Protein AF-A0A1S8WNE1-F1 (afdb_monomer_lite)

pLDDT: mean 89.17, std 11.35, range [44.47, 97.69]

InterPro domains:
  IPR003148 Regulator of K+ conductance, N-terminal lobe [PF22614] (3-43)
  IPR003929 Calcium-activated potassium channel BK, alpha subunit [PF03493] (69-101)
  IPR047871 Calcium-activated potassium channel slowpoke-like [PTHR10027] (4-100)

Sequence (110 aa):
ARFAEAVIVLSDGQSSDPAKDDWENIMRVVSVKNLHSKCRILCVLTMMDNKALMSNIPGWREGRTDEFDRAICTTQLKLGLMSLNCLARGASTLLTNLMVKVPIPTKLDE

Organism: Opisthorchis viverrini (NCBI:txid6198)

Secondary structure (DSSP, 8-state):
-TT-SEEEEPPPTT-S-HHHHHHHHHHHHHHHHHH-TT-EEEEEES-HHHHHGGGGSTT---SSSSS--EEEEHHHHHHHHHHHHHHSTTHHHHHHHHHS-PPP------

Foldseek 3Di:
DVPDQAEEADFDPPDPDLPVRLVVQLVVVLVVCVVPLQHAYEYEGADPVSLVCQVVRPSADDDDDDSHHHYHHPNVLVVVLVVVCVVPPCSSVVVVVVVDDDDDPPPDDD

Radius of gyration: 17.25 Å; chains: 1; bounding box: 35×54×34 Å

Structure (mmCIF, N/CA/C/O backbone):
data_AF-A0A1S8WNE1-F1
#
_entry.id   AF-A0A1S8WNE1-F1
#
loop_
_atom_site.group_PDB
_atom_site.id
_atom_site.type_symbol
_atom_site.label_atom_id
_atom_site.label_alt_id
_atom_site.label_comp_id
_atom_site.label_asym_id
_atom_site.label_entity_id
_atom_site.label_seq_id
_atom_site.pdbx_PDB_ins_code
_atom_site.Cartn_x
_atom_site.Cartn_y
_atom_site.Cartn_z
_atom_site.occupancy
_atom_site.B_iso_or_equiv
_atom_site.auth_seq_id
_atom_site.auth_comp_id
_atom_site.auth_asym_id
_atom_site.auth_atom_id
_atom_site.pdbx_PDB_model_num
ATOM 1 N N . ALA A 1 1 ? -10.089 -7.516 12.653 1.00 66.56 1 ALA A N 1
ATOM 2 C CA . 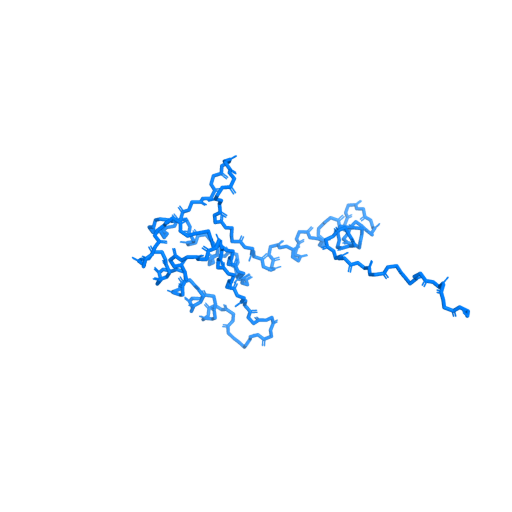ALA A 1 1 ? -9.225 -6.401 13.100 1.00 66.56 1 ALA A CA 1
ATOM 3 C C . ALA A 1 1 ? -8.857 -6.490 14.583 1.00 66.56 1 ALA A C 1
ATOM 5 O O . ALA A 1 1 ? -7.680 -6.602 14.862 1.00 66.56 1 ALA A O 1
ATOM 6 N N . ARG A 1 2 ? -9.807 -6.481 15.538 1.00 78.50 2 ARG A N 1
ATOM 7 C CA . ARG A 1 2 ? -9.491 -6.361 16.986 1.00 78.50 2 ARG A CA 1
ATOM 8 C C . ARG A 1 2 ? -8.534 -7.413 17.577 1.00 78.50 2 ARG A C 1
ATOM 10 O O . ARG A 1 2 ? -7.850 -7.098 18.536 1.00 78.50 2 ARG A O 1
ATOM 17 N N . PHE A 1 3 ? -8.490 -8.619 17.012 1.00 88.31 3 PHE A N 1
ATOM 18 C CA . PHE A 1 3 ? -7.582 -9.700 17.430 1.00 88.31 3 PHE A CA 1
ATOM 19 C C . PHE A 1 3 ? -6.603 -10.119 16.323 1.00 88.31 3 PHE A C 1
ATOM 21 O O . PHE A 1 3 ? -5.908 -11.116 16.463 1.00 88.31 3 PHE A O 1
ATOM 28 N N . ALA A 1 4 ? -6.602 -9.408 15.191 1.00 90.12 4 ALA A N 1
ATOM 29 C CA . ALA A 1 4 ? -5.726 -9.723 14.071 1.00 90.12 4 ALA A CA 1
ATOM 30 C C . ALA A 1 4 ? -4.415 -8.949 14.222 1.00 90.12 4 ALA A C 1
ATOM 32 O O . ALA A 1 4 ? -4.445 -7.762 14.541 1.00 90.12 4 ALA A O 1
ATOM 33 N N . GLU A 1 5 ? -3.292 -9.604 13.938 1.00 90.06 5 GLU A N 1
ATOM 34 C CA . GLU A 1 5 ? -1.970 -8.971 13.956 1.00 90.06 5 GLU A CA 1
ATOM 35 C C . GLU A 1 5 ? -1.851 -7.878 12.884 1.00 90.06 5 GLU A C 1
ATOM 37 O O . GLU A 1 5 ? -1.326 -6.796 13.142 1.00 90.06 5 GLU A O 1
ATOM 42 N N . ALA A 1 6 ? -2.398 -8.130 11.690 1.00 92.44 6 ALA A N 1
ATOM 43 C CA . ALA A 1 6 ? -2.399 -7.178 10.589 1.00 92.44 6 ALA A CA 1
ATOM 44 C C . ALA A 1 6 ? -3.633 -7.320 9.687 1.00 92.44 6 ALA A C 1
ATOM 46 O O . ALA A 1 6 ? -4.299 -8.357 9.652 1.00 92.44 6 ALA A O 1
ATOM 47 N N . VAL A 1 7 ? -3.917 -6.262 8.928 1.00 95.12 7 VAL A N 1
ATOM 48 C CA . VAL A 1 7 ? -4.913 -6.233 7.853 1.00 95.12 7 VAL A CA 1
ATOM 49 C C . VAL A 1 7 ? -4.215 -5.873 6.547 1.00 95.12 7 VAL A C 1
ATOM 51 O O . VAL A 1 7 ? -3.478 -4.891 6.484 1.00 95.12 7 VAL A O 1
ATOM 54 N N . ILE A 1 8 ? -4.458 -6.661 5.502 1.00 96.38 8 ILE A N 1
ATOM 55 C CA . ILE A 1 8 ? -3.914 -6.423 4.163 1.00 96.38 8 ILE A CA 1
ATOM 56 C C . ILE A 1 8 ? -5.069 -6.020 3.247 1.00 96.38 8 ILE A C 1
ATOM 58 O O . ILE A 1 8 ? -6.025 -6.776 3.085 1.00 96.38 8 ILE A O 1
ATOM 62 N N . VAL A 1 9 ? -4.982 -4.826 2.665 1.00 96.56 9 VAL A N 1
ATOM 63 C CA . VAL A 1 9 ? -5.934 -4.300 1.682 1.00 96.56 9 VAL A CA 1
ATOM 64 C C . VAL A 1 9 ? -5.291 -4.409 0.305 1.00 96.56 9 VAL A C 1
ATOM 66 O O . VAL A 1 9 ? -4.276 -3.765 0.035 1.00 96.56 9 VAL A O 1
ATOM 69 N N . LEU A 1 10 ? -5.860 -5.262 -0.541 1.00 95.56 10 LEU A N 1
ATOM 70 C CA . LEU A 1 10 ? -5.380 -5.514 -1.897 1.00 95.56 10 LEU A CA 1
ATOM 71 C C . LEU A 1 10 ? -6.079 -4.574 -2.887 1.00 95.56 10 LEU A C 1
ATOM 73 O O . LEU A 1 10 ? -7.262 -4.277 -2.733 1.00 95.56 10 LEU A O 1
ATOM 77 N N . SER A 1 11 ? -5.351 -4.128 -3.909 1.00 93.12 11 SER A N 1
ATOM 78 C CA . SER A 1 11 ? -5.913 -3.396 -5.045 1.00 93.12 11 SER A CA 1
ATOM 79 C C . SER A 1 11 ? -6.158 -4.332 -6.224 1.00 93.12 11 SER A C 1
ATOM 81 O O . SER A 1 11 ? -5.463 -5.340 -6.377 1.00 93.12 11 SER A O 1
ATOM 83 N N . ASP A 1 12 ? -7.102 -3.967 -7.087 1.00 92.25 12 ASP A N 1
ATOM 84 C CA . ASP A 1 12 ? -7.244 -4.610 -8.388 1.00 92.25 12 ASP A CA 1
ATOM 85 C C . ASP A 1 12 ? -6.154 -4.097 -9.343 1.00 92.25 12 ASP A C 1
ATOM 87 O O . ASP A 1 12 ? -6.016 -2.897 -9.580 1.00 92.25 12 ASP A O 1
ATOM 91 N N . GLY A 1 13 ? -5.347 -5.014 -9.879 1.00 83.50 13 GLY A N 1
ATOM 92 C CA . GLY A 1 13 ? -4.290 -4.693 -10.837 1.00 83.50 13 GLY A CA 1
ATOM 93 C C . GLY A 1 13 ? -4.789 -4.434 -12.262 1.00 83.50 13 GLY A C 1
ATOM 94 O O . GLY A 1 13 ? -3.988 -4.011 -13.093 1.00 83.50 13 GLY A O 1
ATOM 95 N N . GLN A 1 14 ? -6.063 -4.713 -12.557 1.00 89.50 14 GLN A N 1
ATOM 96 C CA . GLN A 1 14 ? -6.692 -4.547 -13.876 1.00 89.50 14 GLN A CA 1
ATOM 97 C C . GLN A 1 14 ? -7.896 -3.593 -13.839 1.00 89.50 14 GLN A C 1
ATOM 99 O O . GLN A 1 14 ? -8.749 -3.633 -14.725 1.00 89.50 14 GLN A O 1
ATOM 104 N N . SER A 1 15 ? -7.957 -2.729 -12.824 1.00 92.12 15 SER A N 1
ATOM 105 C CA . SER A 1 15 ? -9.044 -1.770 -12.649 1.00 92.12 15 SER A CA 1
ATOM 106 C C . SER A 1 15 ? -9.249 -0.872 -13.871 1.00 92.12 15 SER A C 1
ATOM 108 O O . SER A 1 15 ? -8.293 -0.326 -14.429 1.00 92.12 15 SER A O 1
ATOM 110 N N . SER A 1 16 ? -10.513 -0.655 -14.242 1.00 93.88 16 SER A N 1
ATOM 111 C CA . SER A 1 16 ? -10.898 0.335 -15.252 1.00 93.88 16 SER A CA 1
ATOM 112 C C . SER A 1 16 ? -10.791 1.778 -14.747 1.00 93.88 16 SER A C 1
ATOM 114 O O . SER A 1 16 ? -10.642 2.690 -15.555 1.00 93.88 16 SER A O 1
ATOM 116 N N . ASP A 1 17 ? -10.888 1.985 -13.429 1.00 95.75 17 ASP A N 1
ATOM 117 C CA . ASP A 1 17 ? -10.763 3.291 -12.773 1.00 95.75 17 ASP A CA 1
ATOM 118 C C . ASP A 1 17 ? -9.917 3.158 -11.491 1.00 95.75 17 ASP A C 1
ATOM 120 O O . ASP A 1 17 ? -10.447 3.045 -10.378 1.00 95.75 17 ASP A O 1
ATOM 124 N N . PRO A 1 18 ? -8.579 3.185 -11.629 1.00 94.25 18 PRO A N 1
ATOM 125 C CA . PRO A 1 18 ? -7.671 3.020 -10.499 1.00 94.25 18 PRO A CA 1
ATOM 126 C C . PRO A 1 18 ? -7.822 4.097 -9.420 1.00 94.25 18 PRO A C 1
ATOM 128 O O . PRO A 1 18 ? -7.489 3.856 -8.261 1.00 94.25 18 PRO A O 1
ATOM 131 N N . ALA A 1 19 ? -8.304 5.290 -9.783 1.00 93.75 19 ALA A N 1
ATOM 132 C CA . ALA A 1 19 ? -8.491 6.381 -8.837 1.00 93.75 19 ALA A CA 1
ATOM 133 C C . ALA A 1 19 ? -9.648 6.087 -7.881 1.00 93.75 19 ALA A C 1
ATOM 135 O O . ALA A 1 19 ? -9.516 6.273 -6.668 1.00 93.75 19 ALA A O 1
ATOM 136 N N . LYS A 1 20 ? -10.762 5.593 -8.429 1.00 95.69 20 LYS A N 1
ATOM 137 C CA . LYS A 1 20 ? -11.917 5.163 -7.647 1.00 95.69 20 LYS A CA 1
ATOM 138 C C . LYS A 1 20 ? -11.575 3.978 -6.743 1.00 95.69 20 LYS A C 1
ATOM 140 O O . LYS A 1 20 ? -11.906 4.014 -5.560 1.00 95.69 20 LYS A O 1
ATOM 145 N N . ASP A 1 21 ? -10.887 2.965 -7.261 1.00 95.69 21 ASP A N 1
ATOM 146 C CA . ASP A 1 21 ? -10.550 1.769 -6.477 1.00 95.69 21 ASP A CA 1
ATOM 147 C C . ASP A 1 21 ? -9.599 2.078 -5.317 1.00 95.69 21 ASP A C 1
ATOM 149 O O . ASP A 1 21 ? -9.771 1.578 -4.201 1.00 95.69 21 ASP A O 1
ATOM 153 N N . ASP A 1 22 ? -8.624 2.958 -5.550 1.00 96.12 22 ASP A N 1
ATOM 154 C CA . ASP A 1 22 ? -7.762 3.477 -4.493 1.00 96.12 22 ASP A CA 1
ATOM 155 C C . ASP A 1 22 ? -8.567 4.218 -3.424 1.00 96.12 22 ASP A C 1
ATOM 157 O O . ASP A 1 22 ? -8.313 4.035 -2.233 1.00 96.12 22 ASP A O 1
ATOM 161 N N . TRP A 1 23 ? -9.557 5.023 -3.821 1.00 95.94 23 TRP A N 1
ATOM 162 C CA . TRP A 1 23 ? -10.432 5.709 -2.873 1.00 95.94 23 TRP A CA 1
ATOM 163 C C . TRP A 1 23 ? -11.241 4.725 -2.024 1.00 95.94 23 TRP A C 1
ATOM 165 O O . TRP A 1 23 ? -11.318 4.875 -0.803 1.00 95.94 23 TRP A O 1
ATOM 175 N N . GLU A 1 24 ? -11.791 3.671 -2.628 1.00 96.38 24 GLU A N 1
ATOM 176 C CA . GLU A 1 24 ? -12.469 2.611 -1.880 1.00 96.38 24 GLU A CA 1
ATOM 177 C C . GLU A 1 24 ? -11.524 1.925 -0.884 1.00 96.38 24 GLU A C 1
ATOM 179 O O . GLU A 1 24 ? -11.901 1.678 0.265 1.00 96.38 24 GLU A O 1
ATOM 184 N N . ASN A 1 25 ? -10.280 1.660 -1.286 1.00 96.81 25 ASN A N 1
ATOM 185 C CA . ASN A 1 25 ? -9.259 1.092 -0.409 1.00 96.81 25 ASN A CA 1
ATOM 186 C C . ASN A 1 25 ? -8.883 2.034 0.739 1.00 96.81 25 ASN A C 1
ATOM 188 O O . ASN A 1 25 ? -8.822 1.593 1.888 1.00 96.81 25 ASN A O 1
ATOM 192 N N . ILE A 1 26 ? -8.720 3.330 0.473 1.00 96.88 26 ILE A N 1
ATOM 193 C CA . ILE A 1 26 ? -8.505 4.354 1.504 1.00 96.88 26 ILE A CA 1
ATOM 194 C C . ILE A 1 26 ? -9.672 4.352 2.499 1.00 96.88 26 ILE A C 1
ATOM 196 O O . ILE A 1 26 ? -9.456 4.308 3.710 1.00 96.88 26 ILE A O 1
ATOM 200 N N . MET A 1 27 ? -10.915 4.309 2.018 1.00 97.12 27 MET A N 1
ATOM 201 C CA . MET A 1 27 ? -12.093 4.263 2.888 1.00 97.12 27 MET A CA 1
ATOM 202 C C . MET A 1 27 ? -12.165 2.972 3.718 1.00 97.12 27 MET A C 1
ATOM 204 O O . MET A 1 27 ? -12.536 3.016 4.896 1.00 97.12 27 MET A O 1
ATOM 208 N N . ARG A 1 28 ? -11.736 1.827 3.167 1.00 96.44 28 ARG A N 1
ATOM 209 C CA . ARG A 1 28 ? -11.566 0.577 3.931 1.00 96.44 28 ARG A CA 1
ATOM 210 C C . ARG A 1 28 ? -10.539 0.761 5.052 1.00 96.44 28 ARG A C 1
ATOM 212 O O . ARG A 1 28 ? -10.820 0.384 6.190 1.00 96.44 28 ARG A O 1
ATOM 219 N N . VAL A 1 29 ? -9.401 1.401 4.784 1.00 96.56 29 VAL A N 1
ATOM 220 C CA . VAL A 1 29 ? -8.377 1.704 5.802 1.00 96.56 29 VAL A CA 1
ATOM 221 C C . VAL A 1 29 ? -8.943 2.597 6.907 1.00 96.56 29 VAL A C 1
ATOM 223 O O . VAL A 1 29 ? -8.802 2.261 8.085 1.00 96.56 29 VAL A O 1
ATOM 226 N N . VAL A 1 30 ? -9.643 3.679 6.549 1.00 96.56 30 VAL A N 1
ATOM 227 C CA . VAL A 1 30 ? -10.306 4.574 7.515 1.00 96.56 30 VAL A CA 1
ATOM 228 C C . VAL A 1 30 ? -11.267 3.788 8.410 1.00 96.56 30 VAL A C 1
ATOM 230 O O . VAL A 1 30 ? -11.235 3.941 9.630 1.00 96.56 30 VAL A O 1
ATOM 233 N N . SER A 1 31 ? -12.075 2.893 7.833 1.00 96.12 31 SER A N 1
ATOM 234 C CA . SER A 1 31 ? -13.029 2.073 8.592 1.00 96.12 31 SER A CA 1
ATOM 235 C C . SER A 1 31 ? -12.343 1.167 9.624 1.00 96.12 31 SER A C 1
ATOM 237 O O . SER A 1 31 ? -12.795 1.064 10.768 1.00 96.12 31 SER A O 1
ATOM 239 N N . VAL A 1 32 ? -11.202 0.566 9.264 1.00 95.00 32 VAL A N 1
ATOM 240 C CA . VAL A 1 32 ? -10.430 -0.305 10.160 1.00 95.00 32 VAL A CA 1
ATOM 241 C C . VAL A 1 32 ? -9.759 0.514 11.259 1.00 95.00 32 VAL A C 1
ATOM 243 O O . VAL A 1 32 ? -9.820 0.121 12.425 1.00 95.00 32 VAL A O 1
ATOM 246 N N . LYS A 1 33 ? -9.166 1.666 10.921 1.00 93.50 33 LYS A N 1
ATOM 247 C CA . LYS A 1 33 ? -8.527 2.559 11.899 1.00 93.50 33 LYS A CA 1
ATOM 248 C C . LYS A 1 33 ? -9.525 3.163 12.878 1.00 93.50 33 LYS A C 1
ATOM 250 O O . LYS A 1 33 ? -9.202 3.286 14.058 1.00 93.50 33 LYS A O 1
ATOM 255 N N . ASN A 1 34 ? -10.744 3.448 12.424 1.00 94.75 34 ASN A N 1
ATOM 256 C CA . ASN A 1 34 ? -11.830 3.893 13.291 1.00 94.75 34 ASN A CA 1
ATOM 257 C C . ASN A 1 34 ? -12.255 2.799 14.291 1.00 94.75 34 ASN A C 1
ATOM 259 O O . ASN A 1 34 ? -12.530 3.085 15.452 1.00 94.75 34 ASN A O 1
ATOM 263 N N . LEU A 1 35 ? -12.263 1.526 13.872 1.00 93.81 35 LEU A N 1
ATOM 264 C CA . LEU A 1 35 ? -12.590 0.398 14.753 1.00 93.81 35 LEU A CA 1
ATOM 265 C C . LEU A 1 35 ? -11.455 0.045 15.732 1.00 93.81 35 LEU A C 1
ATOM 267 O O . LEU A 1 35 ? -11.720 -0.327 16.879 1.00 93.81 35 LEU A O 1
ATOM 271 N N . HIS A 1 36 ? -10.203 0.077 15.268 1.00 91.69 36 HIS A N 1
ATOM 272 C CA . HIS A 1 36 ? -9.014 -0.234 16.059 1.00 91.69 36 HIS A CA 1
ATOM 273 C C . HIS A 1 36 ? -7.781 0.509 15.520 1.00 91.69 36 HIS A C 1
ATOM 275 O O . HIS A 1 36 ? -7.082 0.029 14.628 1.00 91.69 36 HIS A O 1
ATOM 281 N N . SER A 1 37 ? -7.474 1.668 16.107 1.00 89.19 37 SER A N 1
ATOM 282 C CA . SER A 1 37 ? -6.422 2.579 15.623 1.00 89.19 37 SER A CA 1
ATOM 283 C C . SER A 1 37 ? -5.002 2.003 15.660 1.00 89.19 37 SER A C 1
ATOM 285 O O . SER A 1 37 ? -4.147 2.430 14.885 1.00 89.19 37 SER A O 1
ATOM 287 N N . LYS A 1 38 ? -4.747 1.020 16.531 1.00 88.62 38 LYS A N 1
ATOM 288 C CA . LYS A 1 38 ? -3.448 0.338 16.659 1.00 88.62 38 LYS A CA 1
ATOM 289 C C . LYS A 1 38 ? -3.266 -0.836 15.690 1.00 88.62 38 LYS A C 1
ATOM 291 O O . LYS A 1 38 ? -2.181 -1.393 15.637 1.00 88.62 38 LYS A O 1
ATOM 296 N N . CYS A 1 39 ? -4.298 -1.218 14.932 1.00 90.69 39 CYS A N 1
ATOM 297 C CA . CYS A 1 39 ? -4.188 -2.308 13.964 1.00 90.69 39 CYS A CA 1
ATOM 298 C C . CYS A 1 39 ? -3.144 -1.961 12.899 1.00 90.69 39 CYS A C 1
ATOM 300 O O . CYS A 1 39 ? -3.226 -0.873 12.325 1.00 90.69 39 CYS A O 1
ATOM 302 N N . ARG A 1 40 ? -2.214 -2.875 12.612 1.00 92.25 40 ARG A N 1
ATOM 303 C CA . ARG A 1 40 ? -1.239 -2.724 11.529 1.00 92.25 40 ARG A CA 1
ATOM 304 C C . ARG A 1 40 ? -1.912 -2.946 10.178 1.00 92.25 40 ARG A C 1
ATOM 306 O O . ARG A 1 40 ? -2.534 -3.987 9.967 1.00 92.25 40 ARG A O 1
ATOM 313 N N . ILE A 1 41 ? -1.763 -2.002 9.251 1.00 94.75 41 ILE A N 1
ATOM 314 C CA . ILE A 1 41 ? -2.396 -2.084 7.929 1.00 94.75 41 ILE A CA 1
ATOM 315 C C . ILE A 1 41 ? -1.366 -2.003 6.800 1.00 94.75 41 ILE A C 1
ATOM 317 O O . ILE A 1 41 ? -0.608 -1.043 6.691 1.00 94.75 41 ILE A O 1
ATOM 321 N N . LEU A 1 42 ? -1.384 -2.995 5.910 1.00 95.38 42 LEU A N 1
ATOM 322 C CA . LEU A 1 42 ? -0.692 -2.950 4.626 1.00 95.38 42 LEU A CA 1
ATOM 323 C C . LEU A 1 42 ? -1.717 -2.652 3.531 1.00 95.38 42 LEU A C 1
ATOM 325 O O . LEU A 1 42 ? -2.573 -3.486 3.255 1.00 95.38 42 LEU A O 1
ATOM 329 N N . CYS A 1 43 ? -1.641 -1.480 2.910 1.00 96.31 43 CYS A N 1
ATOM 330 C CA . CYS A 1 43 ? -2.555 -1.086 1.841 1.00 96.31 43 CYS A CA 1
ATOM 331 C C . CYS A 1 43 ? -1.813 -1.010 0.511 1.00 96.31 43 CYS A C 1
ATOM 333 O O . CYS A 1 43 ? -0.778 -0.349 0.415 1.00 96.31 43 CYS A O 1
ATOM 335 N N . VAL A 1 44 ? -2.350 -1.662 -0.515 1.00 96.62 44 VAL A N 1
ATOM 336 C CA . VAL A 1 44 ? -1.873 -1.527 -1.891 1.00 96.62 44 VAL A CA 1
ATOM 337 C C . VAL A 1 44 ? -2.740 -0.494 -2.608 1.00 96.62 44 VAL A C 1
ATOM 339 O O . VAL A 1 44 ? -3.965 -0.545 -2.526 1.00 96.62 44 VAL A O 1
ATOM 342 N N . LEU A 1 45 ? -2.090 0.459 -3.268 1.00 96.31 45 LEU A N 1
ATOM 343 C CA . LEU A 1 45 ? -2.700 1.519 -4.067 1.00 96.31 45 LEU A CA 1
ATOM 344 C C . LEU A 1 45 ? -2.041 1.563 -5.445 1.00 96.31 45 LEU A C 1
ATOM 346 O O . LEU A 1 45 ? -0.885 1.159 -5.610 1.00 96.31 45 LEU A O 1
ATOM 350 N N . THR A 1 46 ? -2.746 2.100 -6.429 1.00 95.62 46 THR A N 1
ATOM 351 C CA . THR A 1 46 ? -2.264 2.197 -7.804 1.00 95.62 46 THR A CA 1
ATOM 352 C C . THR A 1 46 ? -1.658 3.559 -8.098 1.00 95.62 46 THR A C 1
ATOM 354 O O . THR A 1 46 ? -0.560 3.623 -8.655 1.00 95.62 46 THR A O 1
ATOM 357 N N . MET A 1 47 ? -2.306 4.648 -7.689 1.00 93.69 47 MET A N 1
ATOM 358 C CA . MET A 1 47 ? -1.868 6.012 -7.983 1.00 93.69 47 MET A CA 1
ATOM 359 C C . MET A 1 47 ? -0.975 6.587 -6.882 1.00 93.69 47 MET A C 1
ATOM 361 O O . MET A 1 47 ? -1.225 6.434 -5.685 1.00 93.69 47 MET A O 1
ATOM 365 N N . MET A 1 48 ? 0.085 7.286 -7.294 1.00 91.88 48 MET A N 1
ATOM 366 C CA . MET A 1 48 ? 1.043 7.892 -6.366 1.00 91.88 48 MET A CA 1
ATOM 367 C C . MET A 1 48 ? 0.429 9.060 -5.584 1.00 91.88 48 MET A C 1
ATOM 369 O O . MET A 1 48 ? 0.700 9.194 -4.392 1.00 91.88 48 MET A O 1
ATOM 373 N N . ASP A 1 49 ? -0.449 9.840 -6.218 1.00 92.94 49 ASP A N 1
ATOM 374 C CA . ASP A 1 49 ? -1.132 10.971 -5.577 1.00 92.94 49 ASP A CA 1
ATOM 375 C C . ASP A 1 49 ? -2.054 10.500 -4.445 1.00 92.94 49 ASP A C 1
ATOM 377 O O . ASP A 1 49 ? -2.040 11.049 -3.344 1.00 92.94 49 ASP A O 1
ATOM 381 N N . ASN A 1 50 ? -2.773 9.397 -4.665 1.00 93.81 50 ASN A N 1
ATOM 382 C CA . ASN A 1 50 ? -3.640 8.794 -3.654 1.00 93.81 50 ASN A CA 1
ATOM 383 C C . ASN A 1 50 ? -2.848 8.253 -2.460 1.00 93.81 50 ASN A C 1
ATOM 385 O O . ASN A 1 50 ? -3.299 8.348 -1.320 1.00 93.81 50 ASN A O 1
ATOM 389 N N . LYS A 1 51 ? -1.633 7.737 -2.689 1.00 93.44 51 LYS A N 1
ATOM 390 C CA . LYS A 1 51 ? -0.750 7.309 -1.598 1.00 93.44 51 LYS A CA 1
ATOM 391 C C . LYS A 1 51 ? -0.406 8.461 -0.649 1.00 93.44 51 LYS A C 1
ATOM 393 O O . LYS A 1 51 ? -0.318 8.221 0.553 1.00 93.44 51 LYS A O 1
ATOM 398 N N . ALA A 1 52 ? -0.248 9.690 -1.143 1.00 90.81 52 ALA A N 1
ATOM 399 C CA . ALA A 1 52 ? 0.052 10.844 -0.291 1.00 90.81 52 ALA A CA 1
ATOM 400 C C . ALA A 1 52 ? -1.080 11.157 0.708 1.00 90.81 52 ALA A C 1
ATOM 402 O O . ALA A 1 52 ? -0.824 11.694 1.784 1.00 90.81 52 ALA A O 1
ATOM 403 N N . LEU A 1 53 ? -2.322 10.768 0.396 1.00 91.50 53 LEU A N 1
ATOM 404 C CA . LEU A 1 53 ? -3.477 10.963 1.277 1.00 91.50 53 LEU A CA 1
ATOM 405 C C . LEU A 1 53 ? -3.449 10.061 2.518 1.00 91.50 53 LEU A C 1
ATOM 407 O O . LEU A 1 53 ? -4.101 10.376 3.511 1.00 91.50 53 LEU A O 1
ATOM 411 N N . MET A 1 54 ? -2.686 8.965 2.498 1.00 93.44 54 MET A N 1
ATOM 412 C CA . MET A 1 54 ? -2.632 8.000 3.602 1.00 93.44 54 MET A CA 1
ATOM 413 C C . MET A 1 54 ? -2.130 8.636 4.901 1.00 93.44 54 MET A C 1
ATOM 415 O O . MET A 1 54 ? -2.665 8.355 5.971 1.00 93.44 54 MET A O 1
ATOM 419 N N . SER A 1 55 ? -1.165 9.556 4.810 1.00 90.25 55 SER A N 1
ATOM 420 C CA . SER A 1 55 ? -0.623 10.274 5.969 1.00 90.25 55 SER A CA 1
ATOM 421 C C . SER A 1 55 ? -1.647 11.193 6.650 1.00 90.25 55 SER A C 1
ATOM 423 O O . SER A 1 55 ? -1.442 11.573 7.800 1.00 90.25 55 SER A O 1
ATOM 425 N N . ASN A 1 56 ? -2.760 11.514 5.979 1.00 92.44 56 ASN A N 1
ATOM 426 C CA . ASN A 1 56 ? -3.848 12.313 6.545 1.00 92.44 56 ASN A CA 1
ATOM 427 C C . ASN A 1 56 ? -4.849 11.473 7.356 1.00 92.44 56 ASN A C 1
ATOM 429 O O . ASN A 1 56 ? -5.709 12.038 8.031 1.00 92.44 56 ASN A O 1
ATOM 433 N N . ILE A 1 57 ? -4.778 10.137 7.297 1.00 94.06 57 ILE A N 1
ATOM 434 C CA . ILE A 1 57 ? -5.724 9.260 7.996 1.00 94.06 57 ILE A CA 1
ATOM 435 C C . ILE A 1 57 ? -5.419 9.266 9.505 1.00 94.06 57 ILE A C 1
ATOM 437 O O . ILE A 1 57 ? -4.313 8.901 9.918 1.00 94.06 57 ILE A O 1
ATOM 441 N N . PRO A 1 58 ? -6.394 9.595 10.374 1.00 91.38 58 PRO A N 1
ATOM 442 C CA . PRO A 1 58 ? -6.210 9.503 11.817 1.00 91.38 58 PRO A CA 1
ATOM 443 C C . PRO A 1 58 ? -5.845 8.077 12.250 1.00 91.38 58 PRO A C 1
ATOM 445 O O . PRO A 1 58 ? -6.526 7.108 11.916 1.00 91.38 58 PRO A O 1
ATOM 448 N N . GLY A 1 59 ? -4.765 7.940 13.020 1.00 88.50 59 GLY A N 1
ATOM 449 C CA . GLY A 1 59 ? -4.270 6.636 13.467 1.00 88.50 59 GLY A CA 1
ATOM 450 C C . GLY A 1 59 ? -3.406 5.890 12.446 1.00 88.50 59 GLY A C 1
ATOM 451 O O . GLY A 1 59 ? -2.966 4.783 12.757 1.00 88.50 59 GLY A O 1
ATOM 452 N N . TRP A 1 60 ? -3.127 6.481 11.278 1.00 92.00 60 TRP A N 1
ATOM 453 C CA . TRP A 1 60 ? -2.087 6.002 10.368 1.00 92.00 60 TRP A CA 1
ATOM 454 C C . TRP A 1 60 ? -0.696 6.266 10.950 1.00 92.00 60 TRP A C 1
ATOM 456 O O . TRP A 1 60 ? -0.364 7.387 11.338 1.00 92.00 60 TRP A O 1
ATOM 466 N N . ARG A 1 61 ? 0.121 5.217 11.044 1.00 87.75 61 ARG A N 1
ATOM 467 C CA . ARG A 1 61 ? 1.462 5.237 11.634 1.00 87.75 61 ARG A CA 1
ATOM 468 C C . ARG A 1 61 ? 2.461 4.695 10.616 1.00 87.75 61 ARG A C 1
ATOM 470 O O . ARG A 1 61 ? 2.517 3.492 10.400 1.00 87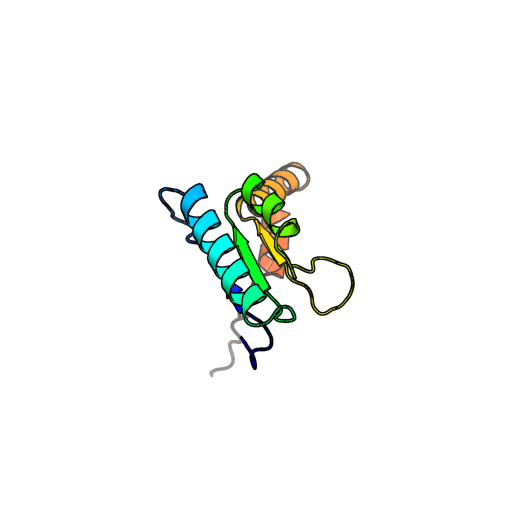.75 61 ARG A O 1
ATOM 477 N N . GLU A 1 62 ? 3.283 5.568 10.035 1.00 81.44 62 GLU A N 1
ATOM 478 C CA . GLU A 1 62 ? 4.248 5.217 8.969 1.00 81.44 62 GLU A CA 1
ATOM 479 C C . GLU A 1 62 ? 5.739 5.256 9.408 1.00 81.44 62 GLU A C 1
ATOM 481 O O . GLU A 1 62 ? 6.629 5.026 8.592 1.00 81.44 62 GLU A O 1
ATOM 486 N N . GLY A 1 63 ? 6.036 5.529 10.689 1.00 72.12 63 GLY A N 1
ATOM 487 C CA . GLY A 1 63 ? 7.385 5.802 11.244 1.00 72.12 63 GLY A CA 1
ATOM 488 C C . GLY A 1 63 ? 8.465 4.685 11.188 1.00 72.12 63 GLY A C 1
ATOM 489 O O . GLY A 1 63 ? 8.487 3.851 10.283 1.00 72.12 63 GLY A O 1
ATOM 490 N N . ARG A 1 64 ? 9.404 4.675 12.172 1.00 55.44 64 ARG A N 1
ATOM 491 C CA . ARG A 1 64 ? 10.627 3.810 12.255 1.00 55.44 64 ARG A CA 1
ATOM 492 C C . ARG A 1 64 ? 10.786 2.697 13.355 1.00 55.44 64 ARG A C 1
ATOM 494 O O . ARG A 1 64 ? 11.820 2.052 13.371 1.00 55.44 64 ARG A O 1
ATOM 501 N N . THR A 1 65 ? 9.822 2.444 14.238 1.00 57.88 65 THR A N 1
ATOM 502 C CA . THR A 1 65 ? 9.529 1.181 14.970 1.00 57.88 65 THR A CA 1
ATOM 503 C C . THR A 1 65 ? 9.068 -0.046 14.111 1.00 57.88 65 THR A C 1
ATOM 505 O O . THR A 1 65 ? 9.344 -0.174 12.922 1.00 57.88 65 THR A O 1
ATOM 508 N N . ASP A 1 66 ? 8.438 -1.034 14.724 1.00 57.94 66 ASP A N 1
ATOM 509 C CA . ASP A 1 66 ? 8.090 -2.368 14.208 1.00 57.94 66 ASP A CA 1
ATOM 510 C C . ASP A 1 66 ? 6.598 -2.532 13.834 1.00 57.94 66 ASP A C 1
ATOM 512 O O . ASP A 1 66 ? 6.249 -3.319 12.950 1.00 57.94 66 ASP A O 1
ATOM 516 N N . GLU A 1 67 ? 5.711 -1.735 14.431 1.00 65.88 67 GLU A N 1
ATOM 517 C CA . GLU A 1 67 ? 4.250 -1.799 14.255 1.00 65.88 67 GLU A CA 1
ATOM 518 C C . GLU A 1 67 ? 3.693 -0.813 13.204 1.00 65.88 67 GLU A C 1
ATOM 520 O O . GLU A 1 67 ? 2.777 -0.037 13.493 1.00 65.88 67 GLU A O 1
ATOM 525 N N . PHE A 1 68 ? 4.238 -0.795 11.981 1.00 82.19 68 PHE A N 1
ATOM 526 C CA . PHE A 1 68 ? 3.815 0.210 10.992 1.00 82.19 68 PHE A CA 1
ATOM 527 C C . PHE A 1 68 ? 2.816 -0.200 9.956 1.00 82.19 68 PHE A C 1
ATOM 529 O O . PHE A 1 68 ? 2.916 -1.247 9.308 1.00 82.19 68 PHE A O 1
ATOM 536 N N . ASP A 1 69 ? 1.960 0.777 9.703 1.00 92.25 69 ASP A N 1
ATOM 537 C CA . ASP A 1 69 ? 1.190 0.852 8.499 1.00 92.25 69 ASP A CA 1
ATOM 538 C C . ASP A 1 69 ? 2.095 1.171 7.308 1.00 92.25 69 ASP A C 1
ATOM 540 O O . ASP A 1 69 ? 3.057 1.945 7.386 1.00 92.25 69 ASP A O 1
ATOM 544 N N . ARG A 1 70 ? 1.798 0.537 6.179 1.00 92.88 70 ARG A N 1
ATOM 545 C CA . ARG A 1 70 ? 2.566 0.690 4.947 1.00 92.88 70 ARG A CA 1
ATOM 546 C C . ARG A 1 70 ? 1.614 0.830 3.772 1.00 92.88 70 ARG A C 1
ATOM 548 O O . ARG A 1 70 ? 0.728 0.002 3.581 1.00 92.88 70 ARG A O 1
ATOM 555 N N . ALA A 1 71 ? 1.836 1.865 2.968 1.00 94.50 71 ALA A N 1
ATOM 556 C CA . ALA A 1 71 ? 1.165 2.054 1.691 1.00 94.50 71 ALA A CA 1
ATOM 557 C C . ALA A 1 71 ? 2.124 1.689 0.548 1.00 94.50 71 ALA A C 1
ATOM 559 O O . ALA A 1 71 ? 3.130 2.370 0.302 1.00 94.50 71 ALA A O 1
ATOM 560 N N . ILE A 1 72 ? 1.821 0.600 -0.153 1.00 94.38 72 ILE A N 1
ATOM 561 C CA . ILE A 1 72 ? 2.550 0.167 -1.345 1.00 94.38 72 ILE A CA 1
ATOM 562 C C . ILE A 1 72 ? 1.856 0.781 -2.556 1.00 94.38 72 ILE A C 1
ATOM 564 O O . ILE A 1 72 ? 0.702 0.474 -2.820 1.00 94.38 72 ILE A O 1
ATOM 568 N N . CYS A 1 73 ? 2.565 1.621 -3.309 1.00 95.19 73 CYS A N 1
ATOM 569 C CA . CYS A 1 73 ? 2.071 2.122 -4.588 1.00 95.19 73 CYS A CA 1
ATOM 570 C C . CYS A 1 73 ? 2.645 1.271 -5.727 1.00 95.19 73 CYS A C 1
ATOM 572 O O . CYS A 1 73 ? 3.866 1.217 -5.906 1.00 95.19 73 CYS A O 1
ATOM 574 N N . THR A 1 74 ? 1.780 0.614 -6.500 1.00 95.06 74 THR A N 1
ATOM 575 C CA . THR A 1 74 ? 2.193 -0.267 -7.603 1.00 95.06 74 THR A CA 1
ATOM 576 C C . THR A 1 74 ? 2.856 0.516 -8.733 1.00 95.06 74 THR A C 1
ATOM 578 O O . THR A 1 74 ? 3.900 0.092 -9.225 1.00 95.06 74 THR A O 1
ATOM 581 N N . THR A 1 75 ? 2.337 1.697 -9.088 1.00 94.44 75 THR A N 1
ATOM 582 C CA . THR A 1 75 ? 2.948 2.574 -10.101 1.00 94.44 75 THR A CA 1
ATOM 583 C C . THR A 1 75 ? 4.327 3.057 -9.663 1.00 94.44 75 TH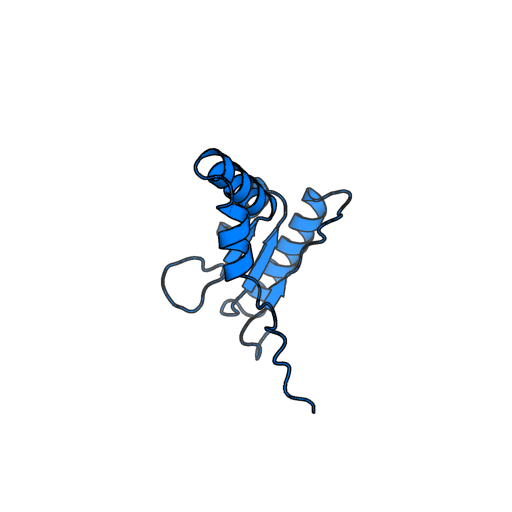R A 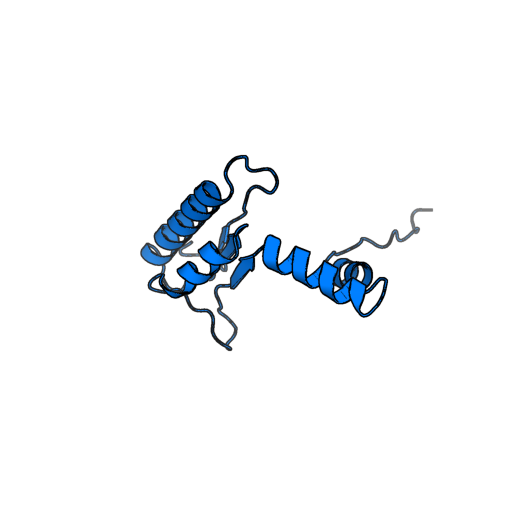C 1
ATOM 585 O O . THR A 1 75 ? 5.277 2.983 -10.442 1.00 94.44 75 THR A O 1
ATOM 588 N N . GLN A 1 76 ? 4.472 3.475 -8.400 1.00 95.00 76 GLN A N 1
ATOM 589 C CA . GLN A 1 76 ? 5.762 3.891 -7.845 1.00 95.00 76 GLN A CA 1
ATOM 590 C C . GLN A 1 76 ? 6.784 2.748 -7.903 1.00 95.00 76 GLN A C 1
ATOM 592 O O . GLN A 1 76 ? 7.910 2.954 -8.353 1.00 95.00 76 GLN A O 1
ATOM 597 N N . LEU A 1 77 ? 6.392 1.540 -7.484 1.00 94.44 77 LEU A N 1
ATOM 598 C CA . LEU A 1 77 ? 7.273 0.373 -7.503 1.00 94.44 77 LEU A CA 1
ATOM 599 C C . LEU A 1 77 ? 7.647 -0.025 -8.937 1.00 94.44 77 LEU A C 1
ATOM 601 O O . LEU A 1 77 ? 8.820 -0.256 -9.222 1.00 94.44 77 LEU A O 1
ATOM 605 N N . LYS A 1 78 ? 6.676 -0.055 -9.856 1.00 94.69 78 LYS A N 1
ATOM 606 C CA . LYS A 1 78 ? 6.891 -0.396 -11.269 1.00 94.69 78 LYS A CA 1
ATOM 607 C C . LYS A 1 78 ? 7.855 0.579 -11.940 1.00 94.69 78 LYS A C 1
ATOM 609 O O . LYS A 1 78 ? 8.842 0.146 -12.530 1.00 94.69 78 LYS A O 1
ATOM 614 N N . LEU A 1 79 ? 7.599 1.882 -11.825 1.00 96.44 79 LEU A N 1
ATOM 615 C CA . LEU A 1 79 ? 8.457 2.910 -12.416 1.00 96.44 79 LEU A CA 1
ATOM 616 C C . LEU A 1 79 ? 9.844 2.938 -11.761 1.00 96.44 79 LEU A C 1
ATOM 618 O O . LEU A 1 79 ? 10.836 3.106 -12.465 1.00 96.44 79 LEU A O 1
ATOM 622 N N . GLY A 1 80 ? 9.935 2.700 -10.449 1.00 96.50 80 GLY A N 1
ATOM 623 C CA . GLY A 1 80 ? 11.212 2.575 -9.742 1.00 96.50 80 GLY A CA 1
ATOM 624 C C . GLY A 1 80 ? 12.040 1.372 -10.205 1.00 96.50 80 GLY A C 1
ATOM 625 O O . GLY A 1 80 ? 13.237 1.490 -10.441 1.00 96.50 80 GLY A O 1
ATOM 626 N N . LEU A 1 81 ? 11.416 0.212 -10.413 1.00 96.44 81 LEU A N 1
ATOM 627 C CA . LEU A 1 81 ? 12.110 -0.958 -10.962 1.00 96.44 81 LEU A CA 1
ATOM 628 C C . LEU A 1 81 ? 12.557 -0.727 -12.414 1.00 96.44 81 LEU A C 1
ATOM 630 O O . LEU A 1 81 ? 13.652 -1.143 -12.798 1.00 96.44 81 LEU A O 1
ATOM 634 N N . MET A 1 82 ? 11.741 -0.038 -13.217 1.00 97.19 82 MET A N 1
ATOM 635 C CA . MET A 1 82 ? 12.108 0.342 -14.583 1.00 97.19 82 MET A CA 1
ATOM 636 C C . MET A 1 82 ? 13.277 1.332 -14.608 1.00 97.19 82 MET A C 1
ATOM 638 O O . MET A 1 82 ? 14.187 1.158 -15.414 1.00 97.19 82 MET A O 1
ATOM 642 N N . SER A 1 83 ? 13.302 2.326 -13.716 1.00 97.69 83 SER A N 1
ATOM 643 C CA . SER A 1 83 ? 14.407 3.288 -13.653 1.00 97.69 83 SER A CA 1
ATOM 644 C C . SER A 1 83 ? 15.718 2.632 -13.213 1.00 97.69 83 SER A C 1
ATOM 646 O O . SER A 1 83 ? 16.770 2.932 -13.774 1.00 97.69 83 SER A O 1
ATOM 648 N N . LEU A 1 84 ? 15.670 1.665 -12.291 1.00 96.75 84 LEU A N 1
ATOM 649 C CA . LEU A 1 84 ? 16.847 0.882 -11.903 1.00 96.75 84 LEU A CA 1
ATOM 650 C C . LEU A 1 84 ? 17.398 0.043 -13.058 1.00 96.75 84 LEU A C 1
ATOM 652 O O . LEU A 1 84 ? 18.614 -0.046 -13.218 1.00 96.75 84 LEU A O 1
ATOM 656 N N . ASN A 1 85 ? 16.532 -0.520 -13.906 1.00 96.69 85 ASN A N 1
ATOM 657 C CA . ASN A 1 85 ? 16.980 -1.217 -15.114 1.00 96.69 85 ASN A CA 1
ATOM 658 C C 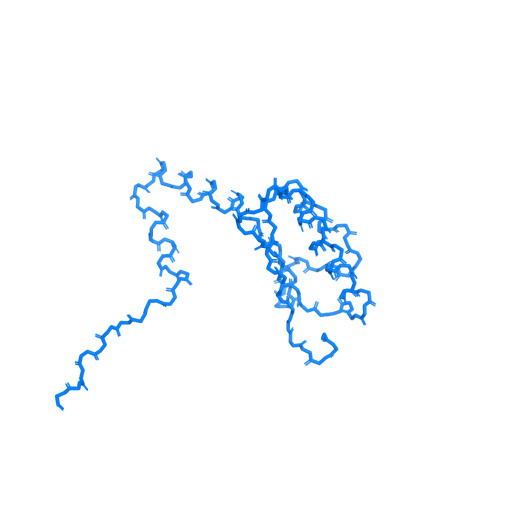. ASN A 1 85 ? 17.725 -0.304 -16.096 1.00 96.69 85 ASN A C 1
ATOM 660 O O . ASN A 1 85 ? 18.572 -0.800 -16.839 1.00 96.69 85 ASN A O 1
ATOM 664 N N . CYS A 1 86 ? 17.415 0.998 -16.120 1.00 96.75 86 CYS A N 1
ATOM 665 C CA . CYS A 1 86 ? 18.143 1.962 -16.945 1.00 96.75 86 CYS A CA 1
ATOM 666 C C . CYS A 1 86 ? 19.586 2.163 -16.456 1.00 96.75 86 CYS A C 1
ATOM 668 O O . CYS A 1 86 ? 20.459 2.446 -17.270 1.00 96.75 86 CYS A O 1
ATOM 670 N N . LEU A 1 87 ? 19.843 2.002 -15.152 1.00 97.06 87 LEU A N 1
ATOM 671 C CA . LEU A 1 87 ? 21.183 2.101 -14.560 1.00 97.06 87 LEU A CA 1
ATOM 672 C C . LEU A 1 87 ? 21.953 0.780 -14.654 1.00 97.06 87 LEU A C 1
ATOM 674 O O . LEU A 1 87 ? 23.132 0.766 -14.993 1.00 97.06 87 LEU A O 1
ATOM 678 N N . ALA A 1 88 ? 21.284 -0.334 -14.356 1.00 96.94 88 ALA A N 1
ATOM 679 C CA . ALA A 1 88 ? 21.866 -1.666 -14.390 1.00 96.94 88 ALA A CA 1
ATOM 680 C C . ALA A 1 88 ? 20.859 -2.659 -14.976 1.00 96.94 88 ALA A C 1
ATOM 682 O O . ALA A 1 88 ? 19.845 -3.004 -14.361 1.00 96.94 88 ALA A O 1
ATOM 683 N N . ARG A 1 89 ? 21.149 -3.151 -16.184 1.00 95.50 89 ARG A N 1
ATOM 684 C CA . ARG A 1 89 ? 20.293 -4.122 -16.870 1.00 95.50 89 ARG A CA 1
ATOM 685 C C . ARG A 1 89 ? 20.148 -5.385 -16.013 1.00 95.50 89 ARG A C 1
ATOM 687 O O . ARG A 1 89 ? 21.140 -5.983 -15.617 1.00 95.50 89 ARG A O 1
ATOM 694 N N . GLY A 1 90 ? 18.907 -5.791 -15.750 1.00 94.19 90 GLY A N 1
ATOM 695 C CA . GLY A 1 90 ? 18.594 -6.960 -14.919 1.00 94.19 90 GLY A CA 1
ATOM 696 C C . GLY A 1 90 ? 18.411 -6.660 -13.427 1.00 94.19 90 GLY A C 1
ATOM 697 O O . GLY A 1 90 ? 18.030 -7.564 -12.685 1.00 94.19 90 GLY A O 1
ATOM 698 N N . ALA A 1 91 ? 18.594 -5.409 -12.983 1.00 95.75 91 ALA A N 1
ATOM 699 C CA . ALA A 1 91 ? 18.367 -5.019 -11.590 1.00 95.75 91 ALA A CA 1
ATOM 700 C C . ALA A 1 91 ? 16.931 -5.310 -11.121 1.00 95.75 91 ALA A C 1
ATOM 702 O O . ALA A 1 91 ? 16.735 -5.844 -10.032 1.00 95.75 91 ALA A O 1
ATOM 703 N N . SER A 1 92 ? 15.918 -5.027 -11.947 1.00 95.94 92 SER A N 1
ATOM 704 C CA . SER A 1 92 ? 14.521 -5.343 -11.611 1.00 95.94 92 SER A CA 1
ATOM 705 C C . SER A 1 92 ? 14.278 -6.842 -11.422 1.00 95.94 92 SER A C 1
ATOM 707 O O . SER A 1 92 ? 13.604 -7.229 -10.470 1.00 95.94 92 SER A O 1
ATOM 709 N N . THR A 1 93 ? 14.844 -7.692 -12.285 1.00 94.06 93 THR A N 1
ATOM 710 C CA . THR A 1 93 ? 14.725 -9.153 -12.199 1.00 94.06 93 THR A CA 1
ATOM 711 C C . THR A 1 93 ? 15.390 -9.669 -10.931 1.00 94.06 93 THR A C 1
ATOM 713 O O . THR A 1 93 ? 14.809 -10.475 -10.213 1.00 94.06 93 THR A O 1
ATOM 716 N N . LEU A 1 94 ? 16.583 -9.161 -10.611 1.00 94.44 94 LEU A N 1
ATOM 717 C CA . LEU A 1 94 ? 17.272 -9.498 -9.370 1.00 94.44 94 LEU A CA 1
ATOM 718 C C . LEU A 1 94 ? 16.418 -9.136 -8.144 1.00 94.44 94 LEU A C 1
ATOM 720 O O . LEU A 1 94 ? 16.182 -9.985 -7.290 1.00 94.44 94 LEU A O 1
ATOM 724 N N . LEU A 1 95 ? 15.915 -7.899 -8.073 1.00 94.75 95 LEU A N 1
ATOM 725 C CA . LEU A 1 95 ? 15.124 -7.419 -6.935 1.00 94.75 95 LEU A CA 1
ATOM 726 C C . LEU A 1 95 ? 13.787 -8.154 -6.787 1.00 94.75 95 LEU A C 1
ATOM 728 O O . LEU A 1 95 ? 13.383 -8.480 -5.674 1.00 94.75 95 LEU A O 1
ATOM 732 N N . THR A 1 96 ? 13.106 -8.440 -7.894 1.00 93.12 96 THR A N 1
ATOM 733 C CA . THR A 1 96 ? 11.839 -9.187 -7.867 1.00 93.12 96 THR A CA 1
ATOM 734 C C . THR A 1 96 ? 12.048 -10.641 -7.444 1.00 93.12 96 THR A C 1
ATOM 736 O O . THR A 1 96 ? 11.270 -11.144 -6.635 1.00 93.12 96 THR A O 1
ATOM 739 N N . ASN A 1 97 ? 13.141 -11.284 -7.865 1.00 91.94 97 ASN A N 1
ATOM 740 C CA . ASN A 1 97 ? 13.489 -12.638 -7.422 1.00 91.94 97 ASN A CA 1
ATOM 741 C C . ASN A 1 97 ? 13.829 -12.724 -5.924 1.00 91.94 97 ASN A C 1
ATOM 743 O O . ASN A 1 97 ? 13.629 -13.775 -5.327 1.00 91.94 97 ASN A O 1
ATOM 747 N N . LEU A 1 98 ? 14.305 -11.642 -5.299 1.00 92.00 98 LEU A N 1
ATOM 748 C CA . LEU A 1 98 ? 14.520 -11.597 -3.844 1.00 92.00 98 LEU A CA 1
ATOM 749 C C . LEU A 1 98 ? 13.210 -11.487 -3.049 1.00 92.00 98 LEU A C 1
ATOM 751 O O . LEU A 1 98 ? 13.159 -11.881 -1.886 1.00 92.00 98 LEU A O 1
ATOM 755 N N . MET A 1 99 ? 12.162 -10.926 -3.654 1.00 88.44 99 MET A N 1
ATOM 756 C CA . MET A 1 99 ? 10.860 -10.717 -3.009 1.00 88.44 99 MET A CA 1
ATOM 757 C C . MET A 1 99 ? 9.952 -11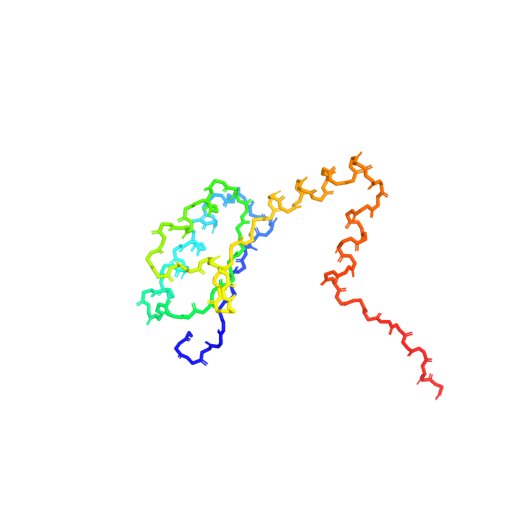.947 -3.126 1.00 88.44 99 MET A C 1
ATOM 759 O O . MET A 1 99 ? 9.103 -12.178 -2.266 1.00 88.44 99 MET A O 1
ATOM 763 N N . VAL A 1 100 ? 10.104 -12.728 -4.198 1.00 88.62 100 VAL A N 1
ATOM 764 C CA . VAL A 1 100 ? 9.276 -13.906 -4.462 1.00 88.62 100 VAL A CA 1
ATOM 765 C C . VAL A 1 100 ? 9.951 -15.147 -3.893 1.00 88.62 100 VAL A C 1
ATOM 767 O O . VAL A 1 100 ? 11.086 -15.472 -4.232 1.00 88.62 100 VAL A O 1
ATOM 770 N N . LYS A 1 101 ? 9.222 -15.905 -3.071 1.00 80.12 101 LYS A N 1
ATOM 771 C CA . LYS A 1 101 ? 9.656 -17.244 -2.670 1.00 80.12 101 LYS A CA 1
ATOM 772 C C . LYS A 1 101 ? 9.496 -18.189 -3.861 1.00 80.12 101 LYS A C 1
ATOM 774 O O . LYS A 1 101 ? 8.413 -18.723 -4.086 1.00 80.12 101 LYS A O 1
ATOM 779 N N . VAL A 1 102 ? 10.565 -18.390 -4.623 1.00 74.06 102 VAL A N 1
ATOM 780 C CA . VAL A 1 102 ? 10.600 -19.405 -5.681 1.00 74.06 102 VAL A CA 1
ATOM 781 C C . VAL A 1 102 ? 10.889 -20.762 -5.028 1.00 74.06 102 VAL A C 1
ATOM 783 O O . VAL A 1 102 ? 11.928 -20.902 -4.378 1.00 74.06 102 VAL A O 1
ATOM 786 N N . PRO A 1 103 ? 9.996 -21.763 -5.132 1.00 69.62 103 PRO A N 1
ATOM 787 C CA . PRO A 1 103 ? 10.306 -23.103 -4.661 1.00 69.62 103 PRO A CA 1
ATOM 788 C C . PRO A 1 103 ? 11.442 -23.673 -5.512 1.00 69.62 103 PRO A C 1
ATOM 790 O O . PRO A 1 103 ? 11.344 -23.737 -6.736 1.00 69.62 103 PRO A O 1
ATOM 793 N N . ILE A 1 104 ? 12.530 -24.075 -4.859 1.00 70.88 104 ILE A N 1
ATOM 794 C CA . ILE A 1 104 ? 13.593 -24.837 -5.508 1.00 70.88 104 ILE A CA 1
ATOM 795 C C . ILE A 1 104 ? 13.052 -26.264 -5.637 1.00 70.88 104 ILE A C 1
ATOM 797 O O . ILE A 1 104 ? 12.739 -26.860 -4.604 1.00 70.88 104 ILE A O 1
ATOM 801 N N . PRO A 1 105 ? 12.896 -26.820 -6.850 1.00 65.88 105 PRO A N 1
ATOM 802 C CA . PRO A 1 105 ? 12.498 -28.209 -6.999 1.00 65.88 105 PRO A CA 1
ATOM 803 C C . PRO A 1 105 ? 13.618 -29.092 -6.442 1.00 65.88 105 PRO A C 1
ATOM 805 O O . PRO A 1 105 ? 14.637 -29.322 -7.090 1.00 65.88 105 PRO A O 1
ATOM 808 N N . THR A 1 106 ? 13.445 -29.573 -5.215 1.00 64.38 106 THR A N 1
ATOM 809 C CA . THR A 1 106 ? 14.253 -30.652 -4.659 1.00 64.38 106 THR A CA 1
ATOM 810 C C . THR A 1 106 ? 13.793 -31.938 -5.332 1.00 64.38 106 THR A C 1
ATOM 812 O O . THR A 1 106 ? 12.793 -32.523 -4.931 1.00 64.38 106 THR A O 1
ATOM 815 N N . LYS A 1 107 ? 14.482 -32.363 -6.395 1.00 66.56 107 LYS A N 1
ATOM 816 C CA . LYS A 1 107 ? 14.364 -33.743 -6.877 1.00 66.56 107 LYS A CA 1
ATOM 817 C C . LYS A 1 107 ? 14.938 -34.663 -5.800 1.00 66.56 107 LYS A C 1
ATOM 819 O O . LYS A 1 107 ? 16.154 -34.775 -5.713 1.00 66.56 107 LYS A O 1
ATOM 824 N N . LEU A 1 108 ? 14.072 -35.254 -4.987 1.00 59.00 108 LEU A N 1
ATOM 825 C CA . LEU A 1 108 ? 14.360 -36.371 -4.082 1.00 59.00 108 LEU A CA 1
ATOM 826 C C . LEU A 1 108 ? 13.060 -37.165 -3.873 1.00 59.00 108 LEU A C 1
ATOM 828 O O . LEU A 1 108 ? 12.632 -37.378 -2.751 1.00 59.00 108 LEU A O 1
ATOM 832 N N . ASP A 1 109 ? 12.428 -37.556 -4.977 1.00 54.03 109 ASP A N 1
ATOM 833 C CA . ASP A 1 109 ? 11.456 -38.650 -4.997 1.00 54.03 109 ASP A CA 1
ATOM 834 C C . ASP A 1 109 ? 11.956 -39.632 -6.072 1.00 54.03 109 ASP A C 1
ATOM 836 O O . ASP A 1 109 ? 11.612 -39.515 -7.252 1.00 54.03 109 ASP A O 1
ATOM 840 N N . GLU A 1 110 ? 12.890 -40.498 -5.663 1.00 44.47 110 GLU A N 1
ATOM 841 C CA . GLU A 1 110 ? 13.128 -41.816 -6.276 1.00 44.47 110 GLU A CA 1
ATOM 842 C C . GLU A 1 110 ? 12.270 -42.855 -5.549 1.00 44.47 110 GLU A C 1
ATOM 844 O O . GLU A 1 110 ? 12.197 -42.779 -4.298 1.00 44.47 110 GLU A O 1
#